Protein AF-A0A418KKB1-F1 (afdb_monomer_lite)

Secondary structure (DSSP, 8-state):
-PPPPPPPTTTTTS-EEHHHHHHTT--HHHHTSTTEE-SSTTEEEETTS--SHHHHHHHHTTTS-TT----HHHHHHHTT-

pLDDT: mean 94.72, std 7.1, range [55.22, 98.62]

Foldseek 3Di:
DPDQDDQDPPQQPAKDFQVVSVVVVNDVVSQPDPQWDDPDPRMTGGPPDDPDLLRVVRNVCRVDDPPDDDDDPSVCVNVVD

Radius of gyration: 14.13 Å; chains: 1; bounding box: 30×23×43 Å

Sequence (81 aa):
MPRRPVIPEPFRSRPFRVRDATLAGVPVDVLDGPRFRRPFHGVRIPSALPDSMVTTCQAARLVLPGEVAFSHETAALLCDL

Structure (mmCIF, N/CA/C/O backbone):
data_AF-A0A418KKB1-F1
#
_entry.id   AF-A0A418KKB1-F1
#
loop_
_atom_site.group_PDB
_atom_site.id
_atom_site.type_symbol
_atom_site.label_atom_id
_atom_site.label_alt_id
_atom_site.label_comp_id
_atom_site.label_asym_id
_atom_site.label_entity_id
_atom_site.label_seq_id
_atom_site.pdbx_PDB_ins_code
_atom_site.Cartn_x
_atom_site.Cartn_y
_atom_site.Cartn_z
_atom_site.occupancy
_atom_site.B_iso_or_equiv
_atom_site.auth_seq_id
_atom_site.auth_comp_id
_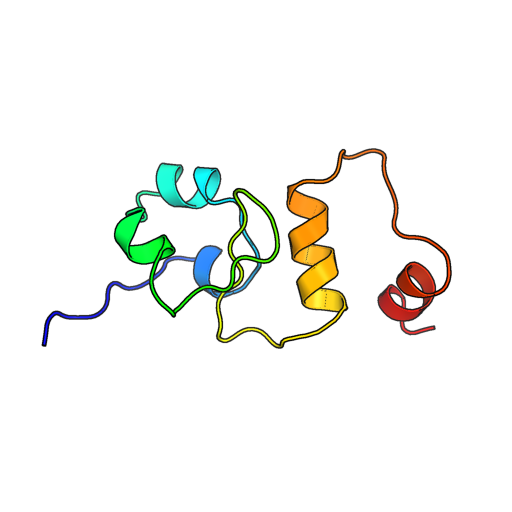atom_site.auth_asym_id
_atom_site.auth_atom_id
_atom_site.pdbx_PDB_model_num
ATOM 1 N N . MET A 1 1 ? -8.025 -7.148 27.633 1.00 55.22 1 MET A N 1
ATOM 2 C CA . MET A 1 1 ? -7.372 -6.592 26.425 1.00 55.22 1 MET A CA 1
ATOM 3 C C . MET A 1 1 ? -8.451 -6.067 25.489 1.00 55.22 1 MET A C 1
ATOM 5 O O . MET A 1 1 ? -9.420 -6.796 25.296 1.00 55.22 1 MET A O 1
ATOM 9 N N . PRO A 1 2 ? -8.349 -4.842 24.944 1.00 63.75 2 PRO A N 1
ATOM 10 C CA . PRO A 1 2 ? -9.319 -4.365 23.963 1.00 63.75 2 PRO A CA 1
ATOM 11 C C . PRO A 1 2 ? -9.304 -5.273 22.727 1.00 63.75 2 PRO A C 1
ATOM 13 O O . PRO A 1 2 ? -8.251 -5.751 22.298 1.00 63.75 2 PRO A O 1
ATOM 16 N N . ARG A 1 3 ? -10.489 -5.549 22.175 1.00 71.25 3 ARG A N 1
ATOM 17 C CA . ARG A 1 3 ? -10.647 -6.392 20.988 1.00 71.25 3 ARG A CA 1
ATOM 18 C C . ARG A 1 3 ? -9.942 -5.714 19.813 1.00 71.25 3 ARG A C 1
ATOM 20 O O . ARG A 1 3 ? -10.231 -4.564 19.497 1.00 71.25 3 ARG A O 1
ATOM 27 N N . ARG A 1 4 ? -9.002 -6.415 19.174 1.00 74.19 4 ARG A N 1
AT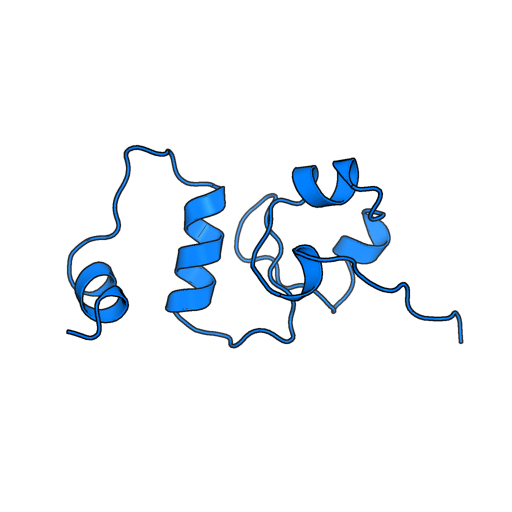OM 28 C CA . ARG A 1 4 ? -8.263 -5.878 18.024 1.00 74.19 4 ARG A CA 1
ATOM 29 C C . ARG A 1 4 ? -9.259 -5.595 16.886 1.00 74.19 4 ARG A C 1
ATOM 31 O O . ARG A 1 4 ? -9.993 -6.517 16.523 1.00 74.19 4 ARG A O 1
ATOM 38 N N . PRO A 1 5 ? -9.301 -4.379 16.315 1.00 83.38 5 PRO A N 1
ATOM 39 C CA . PRO A 1 5 ? -10.263 -4.056 15.269 1.00 83.38 5 PRO A CA 1
ATOM 40 C C . PRO A 1 5 ? -10.032 -4.931 14.034 1.00 83.38 5 PRO A C 1
ATOM 42 O O . PRO A 1 5 ? -8.890 -5.214 13.647 1.00 83.38 5 PRO A O 1
ATOM 45 N N . VAL A 1 6 ? -11.122 -5.398 13.426 1.00 88.31 6 VAL A N 1
ATOM 46 C CA . VAL A 1 6 ? -11.067 -6.128 12.157 1.00 88.31 6 VAL A CA 1
ATOM 47 C C . VAL A 1 6 ? -10.712 -5.127 11.061 1.00 88.31 6 VAL A C 1
ATOM 49 O O . VAL A 1 6 ? -11.319 -4.067 10.972 1.00 88.31 6 VAL A O 1
ATOM 52 N N . ILE A 1 7 ? -9.706 -5.455 10.250 1.00 92.56 7 ILE A N 1
ATOM 53 C CA . ILE A 1 7 ? -9.300 -4.623 9.114 1.00 92.56 7 ILE A CA 1
ATOM 54 C C . ILE A 1 7 ? -10.081 -5.110 7.895 1.00 92.56 7 ILE A C 1
ATOM 56 O O . ILE A 1 7 ? -9.987 -6.306 7.591 1.00 92.56 7 ILE A O 1
ATOM 60 N N . PRO A 1 8 ? -10.854 -4.243 7.223 1.00 94.38 8 PRO A N 1
ATOM 61 C CA . PRO A 1 8 ? -11.622 -4.650 6.059 1.00 94.38 8 PRO A CA 1
ATOM 62 C C . PRO A 1 8 ? -10.711 -4.898 4.853 1.00 94.38 8 PRO A C 1
ATOM 64 O O . PRO A 1 8 ? -9.571 -4.429 4.789 1.00 94.38 8 PRO A O 1
ATOM 67 N N . GLU A 1 9 ? -11.227 -5.645 3.880 1.00 96.00 9 GLU A N 1
ATOM 68 C CA . GLU A 1 9 ? -10.603 -5.699 2.561 1.00 96.00 9 GLU A CA 1
ATOM 69 C C . GLU A 1 9 ? -10.724 -4.337 1.856 1.00 96.00 9 GLU A C 1
ATOM 71 O O . GLU A 1 9 ? -11.714 -3.634 2.057 1.00 96.00 9 GLU A O 1
ATOM 76 N N . PRO A 1 10 ? -9.737 -3.947 1.031 1.00 96.19 10 PRO A N 1
ATOM 77 C CA . PRO A 1 10 ? -8.536 -4.706 0.673 1.00 96.19 10 PRO A CA 1
ATOM 78 C C . PRO A 1 10 ? -7.343 -4.488 1.630 1.00 96.19 10 PRO A C 1
ATOM 80 O O . PRO A 1 10 ? -6.245 -4.992 1.395 1.00 96.19 10 PRO A O 1
ATOM 83 N N . PHE A 1 11 ? -7.519 -3.722 2.712 1.00 97.44 11 PHE A N 1
ATOM 84 C CA . PHE A 1 11 ? -6.427 -3.239 3.572 1.00 97.44 11 PHE A CA 1
ATOM 85 C C . PHE A 1 11 ? -5.775 -4.322 4.439 1.00 97.44 11 PHE A C 1
ATOM 87 O O . PHE A 1 11 ? -4.846 -4.033 5.190 1.00 97.44 11 PHE A O 1
ATOM 94 N N . ARG A 1 12 ? -6.250 -5.569 4.360 1.00 96.12 12 ARG A N 1
ATOM 95 C CA . ARG A 1 12 ? -5.616 -6.730 4.996 1.00 96.12 12 ARG A CA 1
ATOM 96 C C . ARG A 1 12 ? -4.864 -7.638 4.018 1.00 96.12 12 ARG A C 1
ATOM 98 O O . ARG A 1 12 ? -4.052 -8.430 4.484 1.00 96.12 12 ARG A O 1
ATOM 105 N N . SER A 1 13 ? -5.112 -7.529 2.710 1.00 96.88 13 SER A N 1
ATOM 106 C CA . SER A 1 13 ? -4.627 -8.486 1.700 1.00 96.88 13 SER A CA 1
ATOM 107 C C . SER A 1 13 ? -3.640 -7.907 0.688 1.00 96.88 13 SER A C 1
ATOM 109 O O . SER A 1 13 ? -2.961 -8.670 0.009 1.00 96.88 13 SER A O 1
ATOM 111 N N . ARG A 1 14 ? -3.516 -6.579 0.584 1.00 97.88 14 ARG A N 1
ATOM 112 C CA . ARG A 1 14 ? -2.576 -5.933 -0.346 1.00 97.88 14 ARG A CA 1
ATOM 113 C C . ARG A 1 14 ? 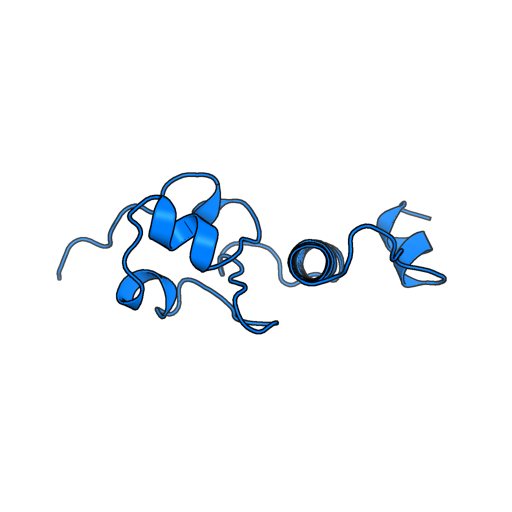-2.018 -4.624 0.210 1.00 97.88 14 ARG A C 1
ATOM 115 O O . ARG A 1 14 ? -2.629 -4.053 1.115 1.00 97.88 14 ARG A O 1
ATOM 122 N N . PRO A 1 15 ? -0.895 -4.116 -0.327 1.00 98.56 15 PRO A N 1
ATOM 123 C CA . PRO A 1 15 ? -0.484 -2.735 -0.101 1.00 98.56 15 PRO A CA 1
ATOM 124 C C . PRO A 1 15 ? -1.601 -1.743 -0.452 1.00 98.56 15 PRO A C 1
ATOM 126 O O . PRO A 1 15 ? -2.355 -1.953 -1.404 1.00 98.56 15 PRO A O 1
ATOM 129 N N . PHE A 1 16 ? -1.707 -0.650 0.302 1.00 98.62 16 PHE A N 1
ATOM 130 C CA . PHE A 1 16 ? -2.746 0.362 0.101 1.00 98.62 16 PHE A CA 1
ATOM 131 C C . PHE A 1 16 ? -2.276 1.764 0.491 1.00 98.62 16 PHE A C 1
ATOM 133 O O . PHE A 1 16 ? -1.325 1.931 1.262 1.00 98.62 16 PHE A O 1
ATOM 140 N N . ARG A 1 17 ? -2.961 2.790 -0.027 1.00 98.44 17 ARG A N 1
ATOM 141 C CA . ARG A 1 17 ? -2.741 4.173 0.404 1.00 98.44 17 ARG A CA 1
ATOM 142 C C . ARG A 1 17 ? -3.501 4.428 1.698 1.00 98.44 17 ARG A C 1
ATOM 144 O O . ARG A 1 17 ? -4.679 4.100 1.796 1.00 98.44 17 ARG A O 1
ATOM 151 N N . VAL A 1 18 ? -2.859 5.094 2.652 1.00 98.06 18 VAL A N 1
ATOM 152 C CA . VAL A 1 18 ? -3.470 5.505 3.927 1.00 98.06 18 VAL A CA 1
ATOM 153 C C . VAL A 1 18 ? -4.774 6.260 3.683 1.00 98.06 18 VAL A C 1
ATOM 155 O O . VAL A 1 18 ? -5.774 5.934 4.310 1.00 98.06 18 VAL A O 1
ATOM 158 N N . ARG A 1 19 ? -4.783 7.186 2.712 1.00 98.06 19 ARG A N 1
ATOM 159 C CA . ARG A 1 19 ? -5.975 7.973 2.360 1.00 98.06 19 ARG A CA 1
ATOM 160 C C . ARG A 1 19 ? -7.179 7.099 1.985 1.00 98.06 19 ARG A C 1
ATOM 162 O O . ARG A 1 19 ? -8.301 7.418 2.358 1.00 98.06 19 ARG A O 1
ATOM 169 N N . ASP A 1 20 ? -6.943 5.989 1.283 1.00 98.12 20 ASP A N 1
ATOM 170 C CA . ASP A 1 20 ? -8.010 5.101 0.816 1.00 98.12 20 ASP A CA 1
ATOM 171 C C . ASP A 1 20 ? -8.608 4.338 2.015 1.00 98.12 20 ASP A C 1
ATOM 173 O O . ASP A 1 20 ? -9.821 4.176 2.113 1.00 98.12 20 ASP A O 1
ATOM 177 N N . ALA A 1 21 ? -7.768 3.939 2.977 1.00 97.56 21 ALA A N 1
ATOM 178 C CA . ALA A 1 21 ? -8.212 3.289 4.211 1.00 97.56 21 ALA A CA 1
ATOM 179 C C . ALA A 1 21 ? -8.947 4.239 5.160 1.00 97.56 21 ALA A C 1
ATOM 181 O O . ALA A 1 21 ? -9.966 3.859 5.734 1.00 97.56 21 ALA A O 1
ATOM 182 N N . THR A 1 22 ? -8.479 5.481 5.296 1.00 97.38 22 THR A N 1
ATOM 183 C CA . THR A 1 22 ? -9.163 6.486 6.119 1.00 97.38 22 THR A CA 1
ATOM 184 C C . THR A 1 22 ? -10.516 6.873 5.528 1.00 97.38 22 THR A C 1
ATOM 186 O O . THR A 1 22 ? -11.483 6.995 6.273 1.00 97.38 22 THR A O 1
ATOM 189 N N . LEU A 1 23 ? -10.623 6.997 4.197 1.00 97.56 23 LEU A N 1
ATOM 190 C CA . LEU A 1 23 ? -11.906 7.231 3.516 1.00 97.56 23 LEU A CA 1
ATOM 191 C C . LEU A 1 23 ? -12.886 6.064 3.705 1.00 97.56 23 LEU A C 1
ATOM 193 O O . LEU A 1 23 ? -14.093 6.276 3.752 1.00 97.56 23 LEU A O 1
ATOM 197 N N . ALA A 1 24 ? -12.370 4.845 3.866 1.00 96.25 24 ALA A N 1
ATOM 198 C CA . ALA A 1 24 ? -13.154 3.658 4.194 1.00 96.25 24 ALA A CA 1
ATOM 199 C C . ALA A 1 24 ? -13.432 3.488 5.704 1.00 96.25 24 ALA A C 1
ATOM 201 O O . ALA A 1 24 ? -13.939 2.446 6.120 1.00 96.25 24 ALA A O 1
ATOM 202 N N . GLY A 1 25 ? -13.095 4.481 6.536 1.00 95.88 25 GLY A N 1
ATOM 203 C CA . GLY A 1 25 ? -13.401 4.491 7.968 1.00 95.88 25 GLY A CA 1
ATOM 204 C C . GLY A 1 25 ? -12.401 3.750 8.859 1.00 95.88 25 GLY A C 1
ATOM 205 O O . GLY A 1 25 ? -12.699 3.514 10.028 1.00 95.88 25 GLY A O 1
ATOM 206 N N . VAL A 1 26 ? -11.220 3.376 8.353 1.00 95.31 26 VAL A N 1
ATOM 207 C CA . VAL A 1 26 ? -10.164 2.786 9.192 1.00 95.31 26 VAL A CA 1
ATOM 208 C C . VAL A 1 26 ? -9.433 3.900 9.959 1.00 95.31 26 VAL A C 1
ATOM 210 O O . VAL A 1 26 ? -8.852 4.780 9.318 1.00 95.31 26 VAL A O 1
ATOM 213 N N . PRO A 1 27 ? -9.407 3.874 11.308 1.00 93.69 27 PRO A N 1
ATOM 214 C CA . PRO A 1 27 ? -8.746 4.912 12.099 1.00 93.69 27 PRO A CA 1
AT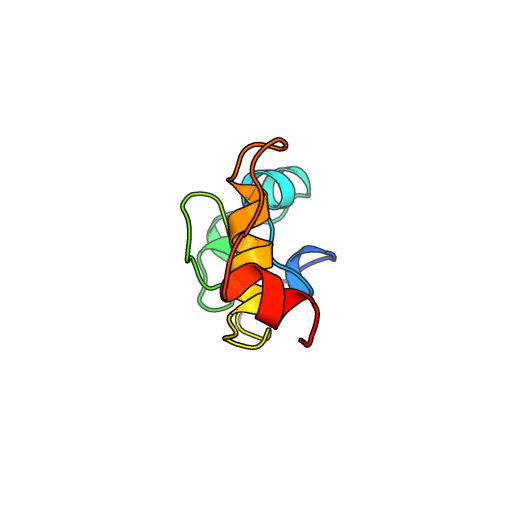OM 215 C C . PRO A 1 27 ? -7.225 4.943 11.889 1.00 93.69 27 PRO A C 1
ATOM 217 O O . PRO A 1 27 ? -6.584 3.899 11.732 1.00 93.69 27 PRO A O 1
ATOM 220 N N . VAL A 1 28 ? -6.624 6.135 11.912 1.00 93.56 28 VAL A N 1
ATOM 221 C CA . VAL A 1 28 ? -5.181 6.333 11.658 1.00 93.56 28 VAL A CA 1
ATOM 222 C C . VAL A 1 28 ? -4.319 5.639 12.711 1.00 93.56 28 VAL A C 1
ATOM 224 O O . VAL A 1 28 ? -3.331 4.993 12.384 1.00 93.56 28 VAL A O 1
ATOM 227 N N . ASP A 1 29 ? -4.740 5.690 13.964 1.00 93.38 29 ASP A N 1
ATOM 228 C CA . ASP A 1 29 ? -4.174 4.995 15.117 1.00 93.38 29 ASP A CA 1
ATOM 229 C C . ASP A 1 29 ? -4.133 3.467 14.928 1.00 93.38 29 ASP A C 1
ATOM 231 O O . ASP A 1 29 ? -3.177 2.806 15.344 1.00 93.38 29 ASP A O 1
ATOM 235 N N . VAL A 1 30 ? -5.097 2.892 14.200 1.00 94.25 30 VAL A N 1
ATOM 236 C CA . VAL A 1 30 ? -5.047 1.481 13.787 1.00 94.25 30 VAL A CA 1
ATOM 237 C C . VAL A 1 30 ? -4.006 1.262 12.685 1.00 94.25 30 VAL A C 1
ATOM 239 O O . VAL A 1 30 ? -3.252 0.285 12.744 1.00 94.25 30 VAL A O 1
ATOM 242 N N . LEU A 1 31 ? -3.951 2.158 11.693 1.00 95.00 31 LEU A N 1
ATOM 243 C CA . LEU A 1 31 ? -2.994 2.119 10.574 1.00 95.00 31 LEU A CA 1
ATOM 244 C C . LEU A 1 31 ? -1.544 2.357 11.006 1.00 95.00 31 LEU A C 1
ATOM 246 O O . LEU A 1 31 ? -0.611 1.971 10.295 1.00 95.00 31 LEU A O 1
ATOM 250 N N . ASP A 1 32 ? -1.360 2.986 12.160 1.00 93.94 32 ASP A N 1
ATOM 251 C CA . ASP A 1 32 ? -0.056 3.275 12.726 1.00 93.94 32 ASP A CA 1
ATOM 252 C C . ASP A 1 32 ? 0.486 2.156 13.625 1.00 93.94 32 ASP A C 1
ATOM 254 O O . ASP A 1 32 ? 1.676 2.142 13.953 1.00 93.94 32 ASP A O 1
ATOM 258 N N . GLY A 1 33 ? -0.347 1.170 13.954 1.00 92.81 33 GLY A N 1
ATOM 259 C CA . GLY A 1 33 ? 0.052 0.011 14.740 1.00 92.81 33 GLY A CA 1
ATOM 260 C C . GLY A 1 33 ? 0.993 -0.966 14.009 1.00 92.81 33 GLY A C 1
ATOM 261 O O . GLY A 1 33 ? 1.157 -0.921 12.788 1.00 92.81 33 GLY A O 1
ATOM 262 N N . PRO A 1 34 ? 1.536 -1.966 14.731 1.00 94.44 34 PRO A N 1
ATOM 263 C CA . PRO A 1 34 ? 2.540 -2.915 14.218 1.00 94.44 34 PRO A CA 1
ATOM 264 C C . PRO A 1 34 ? 2.004 -3.901 13.161 1.00 94.44 34 PRO A C 1
ATOM 266 O O . PRO A 1 34 ? 2.727 -4.763 12.663 1.00 94.44 34 PRO A O 1
ATOM 269 N N . ARG A 1 35 ? 0.713 -3.808 12.818 1.00 94.25 35 ARG A N 1
ATOM 270 C CA . ARG A 1 35 ? 0.074 -4.617 11.767 1.00 94.25 35 ARG A CA 1
ATOM 271 C C . ARG A 1 35 ? 0.477 -4.190 10.367 1.00 94.25 35 ARG A C 1
ATOM 273 O O . ARG A 1 35 ? 0.116 -4.896 9.427 1.00 94.25 35 ARG A O 1
ATOM 280 N N . PHE A 1 36 ? 1.154 -3.053 10.235 1.00 97.50 36 PHE A N 1
ATOM 281 C CA . PHE A 1 36 ? 1.502 -2.487 8.950 1.00 97.50 36 PHE A CA 1
ATOM 282 C C . PHE A 1 36 ? 2.961 -2.035 8.905 1.00 97.50 36 PHE A C 1
ATOM 284 O O . PHE A 1 36 ? 3.447 -1.349 9.803 1.00 97.50 36 PHE A O 1
ATOM 291 N N . ARG A 1 37 ? 3.636 -2.371 7.807 1.00 97.75 37 ARG A N 1
ATOM 292 C CA . ARG A 1 37 ? 4.935 -1.823 7.408 1.00 97.75 37 ARG A CA 1
ATOM 293 C C . ARG A 1 37 ? 4.728 -0.543 6.591 1.00 97.75 37 ARG A C 1
ATOM 295 O O . ARG A 1 37 ? 3.672 -0.358 5.978 1.00 97.75 37 ARG A O 1
ATOM 302 N N . ARG A 1 38 ? 5.730 0.343 6.582 1.00 97.12 38 ARG A N 1
ATOM 303 C CA . ARG A 1 38 ? 5.650 1.697 5.997 1.00 97.12 38 ARG A CA 1
ATOM 304 C C . ARG A 1 38 ? 6.836 1.989 5.059 1.00 97.12 38 ARG A C 1
ATOM 306 O O . ARG A 1 38 ? 7.682 2.805 5.407 1.00 97.12 38 ARG A O 1
ATOM 313 N N . PRO A 1 39 ? 6.938 1.327 3.895 1.00 96.12 39 PRO A N 1
ATOM 314 C CA . PRO A 1 39 ? 8.092 1.509 3.007 1.00 96.12 39 PRO A CA 1
ATOM 315 C C . PRO A 1 39 ? 8.111 2.878 2.314 1.00 96.12 39 PRO A C 1
ATOM 317 O O . PRO A 1 39 ? 9.177 3.401 2.017 1.00 96.12 39 PRO A O 1
ATOM 320 N N . PHE A 1 40 ? 6.934 3.465 2.069 1.00 97.19 40 PHE A N 1
ATOM 321 C CA . PHE A 1 40 ? 6.774 4.751 1.395 1.00 97.19 40 PHE A CA 1
ATOM 322 C C . PHE A 1 40 ? 5.828 5.650 2.184 1.00 97.19 40 PHE A C 1
ATOM 324 O O . PHE A 1 40 ? 4.921 5.179 2.883 1.00 97.19 40 PHE A O 1
ATOM 331 N N . HIS A 1 41 ? 6.009 6.961 2.036 1.00 96.81 41 HIS A N 1
ATOM 332 C CA . HIS A 1 41 ? 5.099 7.937 2.617 1.00 96.81 41 HIS A CA 1
ATOM 333 C C . HIS A 1 41 ? 3.663 7.708 2.114 1.00 96.81 41 HIS A C 1
ATOM 335 O O . HIS A 1 41 ? 3.433 7.464 0.932 1.00 96.81 41 HIS A O 1
ATOM 341 N N . GLY A 1 42 ? 2.687 7.753 3.024 1.00 97.50 42 GLY A N 1
ATOM 342 C CA . GLY A 1 42 ? 1.274 7.562 2.685 1.00 97.50 42 GLY A CA 1
ATOM 343 C C . GLY A 1 42 ? 0.872 6.140 2.270 1.00 97.50 42 GLY A C 1
ATOM 344 O O . GLY A 1 42 ? -0.286 5.938 1.910 1.00 97.50 42 GLY A O 1
ATOM 345 N N . VAL A 1 43 ? 1.766 5.148 2.353 1.00 98.44 43 VAL A N 1
ATOM 346 C CA . VAL A 1 43 ? 1.481 3.741 2.020 1.00 98.44 43 VAL A CA 1
ATOM 347 C C . VAL A 1 43 ? 1.596 2.858 3.259 1.00 98.44 43 VAL A C 1
ATOM 349 O O . VAL A 1 43 ? 2.376 3.127 4.180 1.00 98.44 43 VAL A O 1
ATOM 352 N N . ARG A 1 44 ? 0.794 1.795 3.296 1.00 98.50 44 ARG A N 1
ATOM 353 C CA . ARG A 1 44 ? 0.884 0.719 4.284 1.00 98.50 44 ARG A CA 1
ATOM 354 C C . ARG A 1 44 ? 0.902 -0.631 3.579 1.00 98.50 44 ARG A C 1
ATOM 356 O O . ARG A 1 44 ? 0.189 -0.836 2.599 1.00 98.50 44 ARG A O 1
ATOM 363 N N . ILE A 1 45 ? 1.705 -1.549 4.108 1.00 98.56 45 ILE A N 1
ATOM 364 C CA . ILE A 1 45 ? 1.707 -2.965 3.728 1.00 98.56 45 ILE A CA 1
ATOM 365 C C . ILE A 1 45 ? 1.285 -3.770 4.956 1.00 98.56 45 ILE A C 1
ATOM 367 O O . ILE A 1 45 ? 1.946 -3.636 5.986 1.00 98.56 45 ILE A O 1
ATOM 371 N N . PRO A 1 46 ? 0.246 -4.619 4.896 1.00 97.94 46 PRO A N 1
ATOM 372 C CA . PRO A 1 46 ? -0.052 -5.545 5.986 1.00 97.94 46 PRO A CA 1
ATOM 373 C C . PRO A 1 46 ? 1.172 -6.406 6.329 1.00 97.94 46 PRO A C 1
ATOM 375 O O . PRO A 1 46 ? 1.745 -7.053 5.456 1.00 97.94 46 PRO A O 1
ATOM 378 N N . SER A 1 47 ? 1.574 -6.446 7.601 1.00 96.88 47 SER A N 1
ATOM 379 C CA . SER A 1 47 ? 2.762 -7.184 8.063 1.00 96.88 47 SER A CA 1
ATOM 380 C C . SER A 1 47 ? 2.659 -8.699 7.848 1.00 96.88 47 SER A C 1
ATOM 382 O O . SER A 1 47 ? 3.668 -9.384 7.909 1.00 96.88 47 SER A O 1
ATOM 384 N N . ALA A 1 48 ? 1.452 -9.218 7.599 1.00 96.06 48 ALA A N 1
ATOM 385 C CA . ALA A 1 48 ? 1.227 -10.617 7.242 1.00 96.06 48 ALA A CA 1
ATOM 386 C C . ALA A 1 48 ? 1.605 -10.946 5.785 1.00 96.06 48 ALA A C 1
ATOM 388 O O . ALA A 1 48 ? 1.733 -12.119 5.451 1.00 96.06 48 ALA A O 1
ATOM 389 N N . LEU A 1 49 ? 1.763 -9.940 4.914 1.00 97.38 49 LEU A N 1
ATOM 390 C CA . LEU A 1 49 ? 2.220 -10.168 3.544 1.00 97.38 49 LEU A CA 1
ATOM 391 C C . LEU A 1 49 ? 3.729 -10.417 3.513 1.00 97.38 49 LEU A C 1
ATOM 393 O O . LEU A 1 49 ? 4.451 -9.732 4.251 1.00 97.38 49 LEU A O 1
ATOM 397 N N . PRO A 1 50 ? 4.211 -11.301 2.616 1.00 97.12 50 PRO A N 1
ATOM 398 C CA . PRO A 1 50 ? 5.632 -11.571 2.456 1.00 97.12 50 PRO A CA 1
ATOM 399 C C . PRO A 1 50 ? 6.448 -10.291 2.289 1.00 97.12 50 PRO A C 1
ATOM 401 O O . PRO A 1 50 ? 6.042 -9.355 1.585 1.00 97.12 50 PRO A O 1
ATOM 404 N N . ASP A 1 51 ? 7.612 -10.251 2.929 1.00 96.44 51 ASP A N 1
ATOM 405 C CA . ASP A 1 51 ? 8.610 -9.230 2.651 1.00 96.44 51 ASP A CA 1
ATOM 406 C C . ASP A 1 51 ? 9.384 -9.611 1.391 1.00 96.44 51 ASP A C 1
ATOM 408 O O . ASP A 1 51 ? 10.358 -10.354 1.441 1.00 96.44 51 ASP A O 1
ATOM 412 N N . SER A 1 52 ? 8.859 -9.193 0.242 1.00 96.12 52 SER A N 1
ATOM 413 C CA . SER A 1 52 ? 9.382 -9.563 -1.068 1.00 96.12 52 SER A CA 1
ATOM 414 C C . SER A 1 52 ? 9.497 -8.347 -1.983 1.00 96.12 52 SER A C 1
ATOM 416 O O . SER A 1 52 ? 8.821 -7.326 -1.789 1.00 96.12 52 SER A O 1
ATOM 418 N N . MET A 1 53 ? 10.320 -8.487 -3.023 1.00 95.75 53 MET A N 1
ATOM 419 C CA . MET A 1 53 ? 10.432 -7.503 -4.100 1.00 95.75 53 MET A CA 1
ATOM 420 C C . MET A 1 53 ? 9.065 -7.238 -4.748 1.00 95.75 53 MET A C 1
ATOM 422 O O . MET A 1 53 ? 8.698 -6.079 -4.931 1.00 95.75 53 MET A O 1
ATOM 426 N N . VAL A 1 54 ? 8.263 -8.282 -4.990 1.00 96.75 54 VAL A N 1
ATOM 427 C CA . VAL A 1 54 ? 6.919 -8.159 -5.580 1.00 96.75 54 VAL A CA 1
ATOM 428 C C . VAL A 1 54 ? 6.002 -7.311 -4.694 1.00 96.75 54 VAL A C 1
ATOM 430 O O . VAL A 1 54 ? 5.401 -6.346 -5.171 1.00 96.75 54 VAL A O 1
ATOM 433 N N . THR A 1 55 ? 5.937 -7.603 -3.389 1.00 97.81 55 THR A N 1
ATOM 434 C CA . THR A 1 55 ? 5.126 -6.826 -2.431 1.00 97.81 55 THR A CA 1
ATOM 435 C C . THR A 1 55 ? 5.579 -5.361 -2.381 1.00 97.81 55 THR A C 1
ATOM 437 O O . THR A 1 55 ? 4.756 -4.443 -2.307 1.00 97.81 55 THR A O 1
ATOM 440 N N . THR A 1 56 ? 6.891 -5.126 -2.451 1.00 97.44 56 THR A N 1
ATOM 441 C CA . THR A 1 56 ? 7.470 -3.777 -2.451 1.00 97.44 56 THR A CA 1
ATOM 442 C C . THR A 1 56 ? 7.141 -3.022 -3.739 1.00 97.44 56 THR A C 1
ATOM 444 O O . THR A 1 56 ? 6.728 -1.865 -3.669 1.00 97.44 56 THR A O 1
ATOM 447 N N . CYS A 1 57 ? 7.217 -3.668 -4.905 1.00 97.81 57 CYS A N 1
ATOM 448 C CA . CYS A 1 57 ? 6.835 -3.069 -6.185 1.00 97.81 57 CYS A CA 1
ATOM 449 C C . CYS A 1 57 ? 5.341 -2.725 -6.236 1.00 97.81 57 CYS A C 1
ATOM 451 O O . CYS A 1 57 ? 4.973 -1.639 -6.685 1.00 97.81 57 CYS A O 1
ATOM 453 N N . GLN A 1 58 ? 4.472 -3.592 -5.707 1.00 97.62 58 GLN A N 1
ATOM 454 C CA . GLN A 1 58 ? 3.041 -3.299 -5.568 1.00 97.62 58 GLN A CA 1
ATOM 455 C C . GLN A 1 58 ? 2.795 -2.053 -4.706 1.00 97.62 58 GLN A C 1
ATOM 457 O O . GLN A 1 58 ? 1.962 -1.216 -5.049 1.00 97.62 58 GLN A O 1
ATOM 462 N N . ALA A 1 59 ? 3.539 -1.898 -3.608 1.00 98.38 59 ALA A N 1
ATOM 463 C CA . ALA A 1 59 ? 3.463 -0.713 -2.760 1.00 98.38 59 ALA A CA 1
ATOM 464 C C . ALA A 1 59 ? 4.003 0.544 -3.463 1.00 98.38 59 ALA A C 1
ATOM 466 O O . ALA A 1 59 ? 3.379 1.602 -3.379 1.00 98.38 59 ALA A O 1
ATOM 467 N N . ALA A 1 60 ? 5.115 0.430 -4.194 1.00 98.06 60 ALA A N 1
ATOM 468 C CA . ALA A 1 60 ? 5.704 1.531 -4.952 1.00 98.06 60 ALA A CA 1
ATOM 469 C C . ALA A 1 60 ? 4.747 2.032 -6.043 1.00 98.06 60 ALA A C 1
ATOM 471 O O . ALA A 1 60 ? 4.557 3.237 -6.205 1.00 98.06 60 ALA A O 1
ATOM 472 N N . ARG A 1 61 ? 4.046 1.120 -6.730 1.00 97.50 61 ARG A N 1
ATOM 473 C CA . ARG A 1 61 ? 3.060 1.459 -7.770 1.00 97.50 61 ARG A CA 1
ATOM 474 C C . ARG A 1 61 ? 1.937 2.380 -7.275 1.00 97.50 61 ARG A C 1
ATOM 476 O O . ARG A 1 61 ? 1.322 3.070 -8.078 1.00 97.50 61 ARG A O 1
ATOM 483 N N . LEU A 1 62 ? 1.671 2.426 -5.967 1.00 97.88 62 LEU A N 1
ATOM 484 C CA . LEU A 1 62 ? 0.665 3.318 -5.384 1.00 97.88 62 LEU A CA 1
ATOM 485 C C . LEU A 1 62 ? 1.123 4.779 -5.289 1.00 97.88 62 LEU A C 1
ATOM 487 O O . LEU A 1 62 ? 0.272 5.661 -5.168 1.00 97.88 62 LEU A O 1
ATOM 491 N N . VAL A 1 63 ? 2.424 5.055 -5.311 1.00 97.31 63 VAL A N 1
ATOM 492 C CA . VAL A 1 63 ? 2.970 6.422 -5.197 1.00 97.31 63 VAL A CA 1
ATOM 493 C C . VAL A 1 63 ? 3.623 6.911 -6.482 1.00 97.31 63 VAL A C 1
ATOM 495 O O . VAL A 1 63 ? 3.797 8.112 -6.658 1.00 97.31 63 VAL A O 1
ATOM 498 N N . LEU A 1 64 ? 3.951 5.993 -7.385 1.00 96.75 64 LEU A N 1
ATOM 499 C CA . LEU A 1 64 ? 4.488 6.309 -8.696 1.00 96.75 64 LEU A CA 1
ATOM 500 C C . LEU A 1 64 ? 3.400 6.854 -9.649 1.00 96.75 64 LEU A C 1
ATOM 502 O O . LEU A 1 64 ? 2.243 6.430 -9.550 1.00 96.75 64 LEU A O 1
ATOM 506 N N . PRO A 1 65 ? 3.753 7.759 -10.587 1.00 96.62 65 PRO A N 1
ATOM 507 C CA . PRO A 1 65 ? 2.870 8.160 -11.684 1.00 96.62 65 PRO A CA 1
ATOM 508 C C . PRO A 1 65 ? 2.392 6.962 -12.519 1.00 96.62 65 PRO A C 1
ATOM 510 O O . PRO A 1 65 ? 3.023 5.904 -12.535 1.00 96.62 65 PRO A O 1
ATOM 513 N N . GLY A 1 66 ? 1.274 7.110 -13.229 1.00 94.06 66 GLY A N 1
ATOM 514 C CA . GLY A 1 66 ? 0.715 6.012 -14.028 1.00 94.06 66 GLY A CA 1
ATOM 515 C C . GLY A 1 66 ? 1.609 5.612 -15.207 1.00 94.06 66 GLY A C 1
ATOM 516 O O . GLY A 1 66 ? 1.600 4.455 -15.627 1.00 94.06 66 GLY A O 1
ATOM 517 N N . GLU A 1 67 ? 2.396 6.570 -15.690 1.00 96.00 67 GLU A N 1
ATOM 518 C CA . GLU A 1 67 ? 3.213 6.521 -16.899 1.00 96.00 67 GLU A CA 1
ATOM 519 C C . GLU A 1 67 ? 4.578 5.861 -16.677 1.00 96.00 67 GLU A C 1
ATOM 521 O O . GLU A 1 67 ? 5.251 5.508 -17.643 1.00 96.00 67 GLU A O 1
ATOM 526 N N . VAL A 1 68 ? 5.010 5.682 -15.423 1.00 96.81 68 VAL A N 1
ATOM 527 C CA . VAL A 1 68 ? 6.302 5.044 -15.147 1.00 96.81 68 VAL A CA 1
ATOM 528 C C . VAL A 1 68 ? 6.183 3.520 -15.131 1.00 96.81 68 VAL A C 1
ATOM 530 O O . VAL A 1 68 ? 5.165 2.942 -14.728 1.00 96.81 68 VAL A O 1
ATOM 533 N N . ALA A 1 69 ? 7.262 2.856 -15.534 1.00 96.69 69 ALA A N 1
ATOM 534 C CA . ALA A 1 69 ? 7.372 1.405 -15.571 1.00 96.69 69 ALA A CA 1
ATOM 535 C C . ALA A 1 69 ? 8.603 0.926 -14.793 1.00 96.69 69 ALA A C 1
ATOM 537 O O . ALA A 1 69 ? 9.628 1.607 -14.742 1.00 96.69 69 ALA A O 1
ATOM 538 N N . PHE A 1 70 ? 8.503 -0.269 -14.205 1.00 97.75 70 PHE A N 1
ATOM 539 C CA . PHE A 1 70 ? 9.679 -1.000 -13.735 1.00 97.75 70 PHE A CA 1
ATOM 540 C C . PHE A 1 70 ? 10.467 -1.500 -14.951 1.00 97.75 70 PHE A C 1
ATOM 542 O O . PHE A 1 70 ? 9.875 -1.803 -15.985 1.00 97.75 70 PHE A O 1
ATOM 549 N N . SER A 1 71 ? 11.794 -1.566 -14.849 1.00 96.75 71 SER A N 1
ATOM 550 C CA . SER A 1 71 ? 12.663 -1.934 -15.974 1.00 96.75 71 SER A CA 1
ATOM 551 C C . SER A 1 71 ? 13.788 -2.878 -15.543 1.00 96.75 71 SER A C 1
ATOM 553 O O . SER A 1 71 ? 13.976 -3.111 -14.347 1.00 96.75 71 SER A O 1
ATOM 555 N N . HIS A 1 72 ? 14.525 -3.404 -16.528 1.00 96.44 72 HIS A N 1
ATOM 556 C CA . HIS A 1 72 ? 15.698 -4.265 -16.340 1.00 96.44 72 HIS A CA 1
ATOM 557 C C . HIS A 1 72 ? 15.396 -5.467 -15.429 1.00 96.44 72 HIS A C 1
ATOM 559 O O . HIS A 1 72 ? 14.373 -6.127 -15.598 1.00 96.44 72 HIS A O 1
ATOM 565 N N . GLU A 1 73 ? 16.270 -5.742 -14.463 1.00 97.12 73 GLU A N 1
ATOM 566 C CA . GLU A 1 73 ? 16.167 -6.861 -13.527 1.00 97.12 73 GLU A CA 1
ATOM 567 C C . GLU A 1 73 ? 14.835 -6.872 -12.766 1.00 97.12 73 GLU A C 1
ATOM 569 O O . GLU A 1 73 ? 14.212 -7.918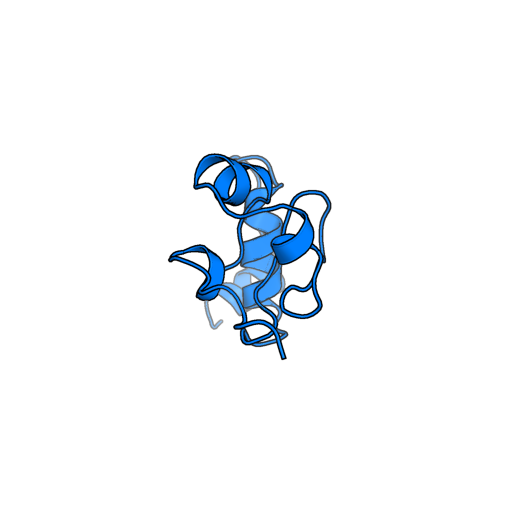 -12.630 1.00 97.12 73 GLU A O 1
ATOM 574 N N . THR A 1 74 ? 14.327 -5.708 -12.343 1.00 97.38 74 THR A N 1
ATOM 575 C CA . THR A 1 74 ? 13.023 -5.635 -11.663 1.00 97.38 74 THR A CA 1
ATOM 576 C C . THR A 1 74 ? 11.884 -6.084 -12.576 1.00 97.38 74 THR A C 1
ATOM 578 O O . THR A 1 74 ? 10.993 -6.798 -12.130 1.00 97.38 74 THR A O 1
ATOM 581 N N . ALA A 1 75 ? 11.901 -5.681 -13.850 1.00 97.50 75 ALA A N 1
ATOM 582 C CA . ALA A 1 75 ? 10.881 -6.108 -14.805 1.00 97.50 75 ALA A CA 1
ATOM 583 C C . ALA A 1 75 ? 10.987 -7.604 -15.126 1.00 97.50 75 ALA A C 1
ATOM 585 O O . ALA A 1 75 ? 9.958 -8.268 -15.182 1.00 97.50 75 ALA A O 1
ATOM 586 N N . ALA A 1 76 ? 12.204 -8.132 -15.290 1.00 96.94 76 ALA A N 1
ATOM 587 C CA . ALA A 1 76 ? 12.427 -9.560 -15.518 1.00 96.94 76 ALA A CA 1
ATOM 588 C C . ALA A 1 76 ? 11.867 -10.402 -14.361 1.00 96.94 76 ALA A C 1
ATOM 590 O O . ALA A 1 76 ? 11.010 -11.254 -14.578 1.00 96.94 76 ALA A O 1
ATOM 591 N N . LEU A 1 77 ? 12.235 -10.059 -13.123 1.00 95.12 77 LEU A N 1
ATOM 592 C CA . LEU A 1 77 ? 11.771 -10.766 -11.929 1.00 95.12 77 LEU A CA 1
ATOM 593 C C . LEU A 1 77 ? 10.254 -10.654 -11.702 1.00 95.12 77 LEU A C 1
ATOM 595 O O . LEU A 1 77 ? 9.657 -11.560 -11.136 1.00 95.12 77 LEU A O 1
ATOM 599 N N . LEU A 1 78 ? 9.614 -9.550 -12.106 1.00 95.44 78 LEU A N 1
ATOM 600 C CA . LEU A 1 78 ? 8.150 -9.408 -12.030 1.00 95.44 78 LEU A CA 1
ATOM 601 C C . LEU A 1 78 ? 7.408 -10.254 -13.075 1.00 95.44 78 LEU A C 1
ATOM 603 O O . LEU A 1 78 ? 6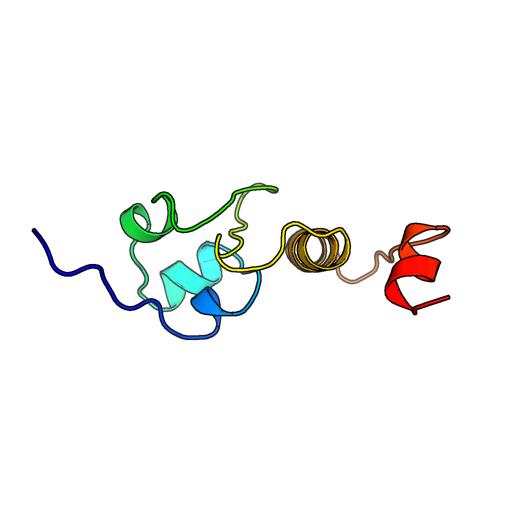.215 -10.500 -12.905 1.00 95.44 78 LEU A O 1
ATOM 607 N N . CYS A 1 79 ? 8.092 -10.652 -14.145 1.00 95.25 79 CYS A N 1
ATOM 608 C CA . CYS A 1 79 ? 7.562 -11.471 -15.231 1.00 95.25 79 CYS A CA 1
ATOM 609 C C . CYS A 1 79 ? 7.956 -12.952 -15.108 1.00 95.25 79 CYS A C 1
ATOM 611 O O . CYS A 1 79 ? 7.729 -13.698 -16.059 1.00 95.25 79 CYS A O 1
ATOM 613 N N . ASP A 1 80 ? 8.549 -13.359 -13.979 1.00 93.00 80 ASP A N 1
ATOM 614 C CA . ASP A 1 80 ? 9.094 -14.705 -13.757 1.00 93.00 80 ASP A CA 1
ATOM 615 C C . ASP A 1 80 ? 10.080 -15.148 -14.866 1.00 93.00 80 ASP A C 1
ATOM 617 O O . ASP A 1 80 ? 10.068 -16.303 -15.298 1.00 93.00 80 ASP A O 1
ATOM 621 N N . LEU A 1 81 ? 10.912 -14.209 -15.345 1.00 92.38 81 LEU A N 1
ATOM 622 C CA . LEU A 1 81 ? 11.963 -14.427 -16.354 1.00 92.38 81 LEU A CA 1
ATOM 623 C C . LEU A 1 81 ? 13.346 -14.646 -15.735 1.00 92.38 81 LEU A C 1
ATOM 625 O O . LEU A 1 81 ? 13.659 -13.979 -14.720 1.00 92.38 81 LEU A O 1
#

Organism: NCBI:txid2293569